Protein AF-A0A3D0TN49-F1 (afdb_monomer)

Solvent-accessible surface area (backbone atoms only — not comparable to full-atom values): 3250 Å² total; per-residue (Å²): 124,87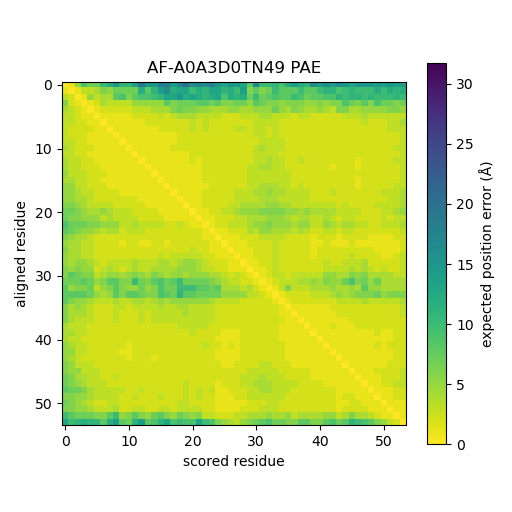,90,77,46,65,68,58,51,53,36,53,53,42,40,50,38,32,75,71,75,38,90,52,73,44,69,48,77,59,81,86,42,72,70,54,39,58,57,45,49,59,37,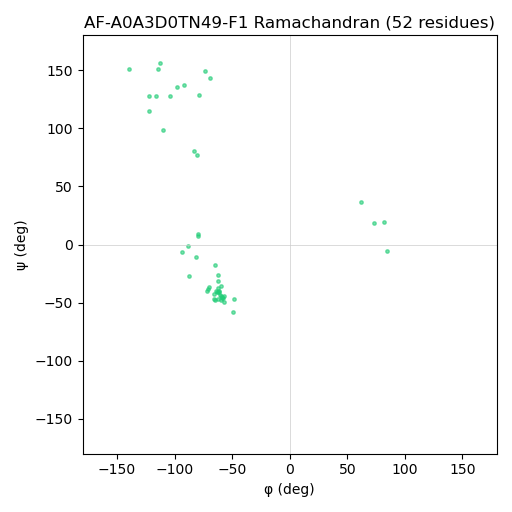20,61,76,31,77,28,51,73,48,74,128

Mean predicted aligned error: 3.17 Å

pLDDT: mean 91.46, std 6.27, range [61.66, 96.62]

Structure (mmCIF, N/CA/C/O backbone):
data_AF-A0A3D0TN49-F1
#
_entry.id   AF-A0A3D0TN49-F1
#
loop_
_atom_site.group_PDB
_atom_site.id
_atom_site.type_symbol
_atom_site.label_atom_id
_atom_site.label_alt_id
_atom_site.label_comp_id
_atom_site.label_asym_id
_atom_site.label_entity_id
_atom_site.label_seq_id
_atom_site.pdbx_PDB_ins_code
_atom_site.Cartn_x
_atom_site.Cartn_y
_atom_site.Cartn_z
_atom_site.occupancy
_atom_site.B_iso_or_equiv
_atom_site.auth_seq_id
_atom_site.auth_comp_id
_atom_site.auth_asym_id
_atom_site.auth_atom_id
_atom_site.pdbx_PDB_model_num
ATOM 1 N N . VAL A 1 1 ? 6.255 8.531 -14.125 1.00 61.66 1 VAL A N 1
ATOM 2 C CA . VAL A 1 1 ? 7.731 8.596 -14.254 1.00 61.66 1 VAL A CA 1
ATOM 3 C C . VAL A 1 1 ? 8.376 7.808 -13.119 1.00 61.66 1 VAL A C 1
ATOM 5 O O . VAL A 1 1 ? 7.842 7.812 -12.012 1.00 61.66 1 VAL A O 1
ATOM 8 N N . ASN A 1 2 ? 9.450 7.065 -13.384 1.00 75.06 2 ASN A N 1
ATOM 9 C CA . ASN A 1 2 ? 10.210 6.366 -12.343 1.00 75.06 2 ASN A CA 1
ATOM 10 C C . ASN A 1 2 ? 10.949 7.385 -11.460 1.00 75.06 2 ASN A C 1
ATOM 12 O O . ASN A 1 2 ? 11.378 8.415 -11.960 1.00 75.06 2 ASN A O 1
ATOM 16 N N . GLY A 1 3 ? 11.057 7.131 -10.153 1.00 79.69 3 GLY A N 1
ATOM 17 C CA . GLY A 1 3 ? 11.823 7.995 -9.238 1.00 79.69 3 GLY A CA 1
ATOM 18 C C . GLY A 1 3 ? 11.093 9.223 -8.674 1.00 79.69 3 GLY A C 1
ATOM 19 O O . GLY A 1 3 ? 11.612 9.852 -7.765 1.00 79.69 3 GLY A O 1
ATOM 20 N N . VAL A 1 4 ? 9.859 9.527 -9.097 1.00 88.94 4 VAL A N 1
ATOM 21 C CA . VAL A 1 4 ? 9.086 10.688 -8.577 1.00 88.94 4 VAL A CA 1
ATOM 22 C C . VAL A 1 4 ? 8.410 10.445 -7.219 1.00 88.94 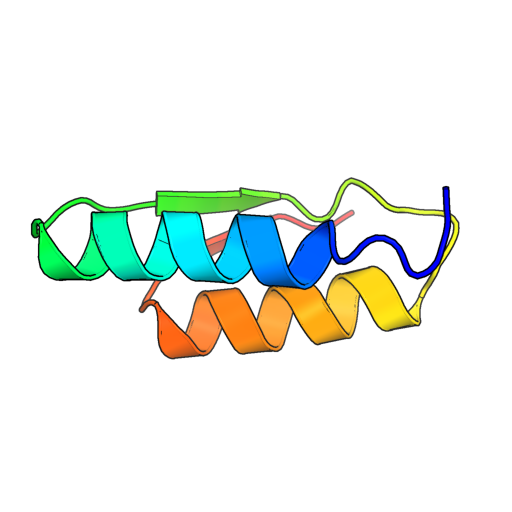4 VAL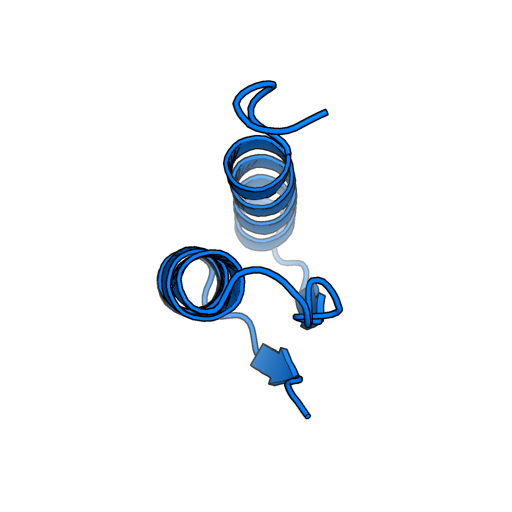 A C 1
ATOM 24 O O . VAL A 1 4 ? 7.580 11.232 -6.781 1.00 88.94 4 VAL A O 1
ATOM 27 N N . GLY A 1 5 ? 8.714 9.322 -6.563 1.00 88.44 5 GLY A N 1
ATOM 28 C CA . GLY A 1 5 ? 8.193 9.015 -5.228 1.00 88.44 5 GLY A CA 1
ATOM 29 C C . GLY A 1 5 ? 6.780 8.423 -5.173 1.00 88.44 5 GLY A C 1
ATOM 30 O O . GLY A 1 5 ? 6.182 8.449 -4.106 1.00 88.44 5 GLY A O 1
ATOM 31 N N . LYS A 1 6 ? 6.244 7.852 -6.266 1.00 92.19 6 LYS A N 1
ATOM 32 C CA . LYS A 1 6 ? 4.888 7.248 -6.302 1.00 92.19 6 LYS A CA 1
ATOM 33 C C . LYS A 1 6 ? 4.626 6.279 -5.139 1.00 92.19 6 LYS A C 1
ATOM 35 O O . LYS A 1 6 ? 3.714 6.504 -4.351 1.00 92.19 6 LYS A O 1
ATOM 40 N N . THR A 1 7 ? 5.454 5.243 -5.006 1.00 91.00 7 THR A N 1
ATOM 41 C CA . THR A 1 7 ? 5.316 4.212 -3.962 1.00 91.00 7 THR A CA 1
ATOM 42 C C . THR A 1 7 ? 5.426 4.811 -2.561 1.00 91.00 7 THR A C 1
ATOM 44 O O . THR A 1 7 ? 4.631 4.496 -1.682 1.00 91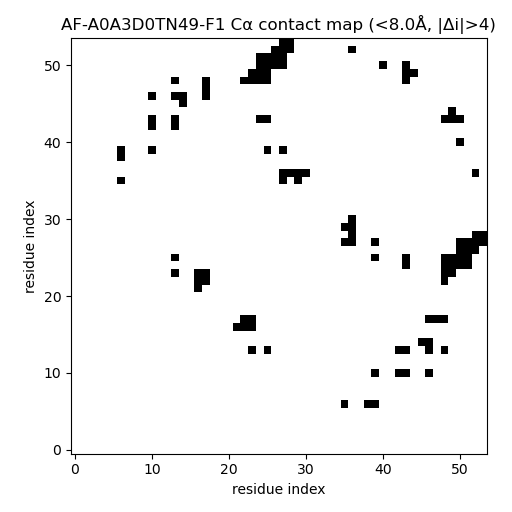.00 7 THR A O 1
ATOM 47 N N . THR A 1 8 ? 6.352 5.754 -2.368 1.00 92.44 8 THR A N 1
ATOM 48 C CA . THR A 1 8 ? 6.516 6.481 -1.103 1.00 92.44 8 THR A CA 1
ATOM 49 C C . THR A 1 8 ? 5.283 7.314 -0.755 1.00 92.44 8 THR A C 1
ATOM 51 O O . THR A 1 8 ? 4.874 7.349 0.402 1.00 92.44 8 THR A O 1
ATOM 54 N N . THR A 1 9 ? 4.672 7.982 -1.734 1.00 94.94 9 THR A N 1
ATOM 55 C CA . THR A 1 9 ? 3.446 8.761 -1.525 1.00 94.94 9 THR A CA 1
ATOM 56 C C . THR A 1 9 ? 2.272 7.857 -1.161 1.00 94.94 9 THR A C 1
ATOM 58 O O . THR A 1 9 ? 1.554 8.179 -0.218 1.00 94.94 9 THR A O 1
ATOM 61 N N . ILE A 1 10 ? 2.115 6.704 -1.823 1.00 94.62 10 ILE A N 1
ATOM 62 C CA . ILE A 1 10 ? 1.089 5.709 -1.465 1.00 94.62 10 ILE A CA 1
ATOM 63 C C . ILE A 1 10 ? 1.284 5.243 -0.013 1.00 94.62 10 ILE A C 1
ATOM 65 O O . ILE A 1 10 ? 0.339 5.270 0.773 1.00 94.62 10 ILE A O 1
ATOM 69 N N . GLY A 1 11 ? 2.521 4.927 0.379 1.00 93.50 11 GLY A N 1
ATOM 70 C CA . GLY A 1 11 ? 2.871 4.578 1.757 1.00 93.50 11 GLY A CA 1
ATOM 71 C C . GLY A 1 11 ? 2.518 5.657 2.785 1.00 93.50 11 GLY A C 1
ATOM 72 O O . GLY A 1 11 ? 1.923 5.363 3.819 1.00 93.50 11 GLY A O 1
ATOM 73 N N . LYS A 1 12 ? 2.809 6.931 2.486 1.00 95.31 12 LYS A N 1
ATOM 74 C CA . LYS A 1 12 ? 2.438 8.069 3.350 1.00 95.31 12 LYS A CA 1
ATOM 75 C C . LYS A 1 12 ? 0.924 8.205 3.517 1.00 95.31 12 LYS A C 1
ATOM 77 O O . LYS A 1 12 ? 0.462 8.487 4.621 1.00 95.31 12 LYS A O 1
ATOM 82 N N . VAL A 1 13 ? 0.160 8.012 2.441 1.00 96.12 13 VAL A N 1
ATOM 83 C CA . VAL A 1 13 ? -1.309 8.047 2.490 1.00 96.12 13 VAL A CA 1
ATOM 84 C C . VAL A 1 13 ? -1.841 6.898 3.344 1.00 96.12 13 VAL A C 1
ATOM 86 O O . VAL A 1 13 ? -2.643 7.146 4.240 1.00 96.12 13 VAL A O 1
ATOM 89 N N . GLY A 1 14 ? -1.354 5.671 3.137 1.00 95.88 14 GLY A N 1
ATOM 90 C CA . GLY A 1 14 ? -1.760 4.520 3.946 1.00 95.88 14 GLY A CA 1
ATOM 91 C C . GLY A 1 14 ? -1.409 4.682 5.425 1.00 95.88 14 GLY A C 1
ATOM 92 O O . GLY A 1 14 ? -2.245 4.411 6.282 1.00 95.88 14 GLY A O 1
ATOM 93 N N . HIS A 1 15 ? -0.232 5.229 5.739 1.00 94.94 15 HIS A N 1
ATOM 94 C CA . HIS A 1 15 ? 0.158 5.497 7.123 1.00 94.94 15 HIS A CA 1
ATOM 95 C C . HIS A 1 15 ? -0.753 6.536 7.784 1.00 94.94 15 HIS A C 1
ATOM 97 O O . HIS A 1 15 ? -1.140 6.371 8.938 1.00 94.94 15 HIS A O 1
ATOM 103 N N . ARG A 1 16 ? -1.141 7.591 7.057 1.00 96.38 16 ARG A N 1
ATOM 104 C CA . ARG A 1 16 ? -2.115 8.570 7.555 1.00 96.38 16 ARG A CA 1
ATOM 105 C C . ARG A 1 16 ? -3.472 7.919 7.829 1.00 96.38 16 ARG A C 1
ATOM 107 O O . ARG A 1 16 ? -4.014 8.124 8.904 1.00 96.38 16 ARG A O 1
ATOM 114 N N . LEU A 1 17 ? -3.982 7.113 6.897 1.00 95.81 17 LEU A N 1
ATOM 115 C CA . LEU A 1 17 ? -5.253 6.400 7.071 1.00 95.81 17 LEU A CA 1
ATOM 116 C C . LEU A 1 17 ? -5.213 5.464 8.287 1.00 95.81 17 LEU A C 1
ATOM 118 O O . LEU A 1 17 ? -6.127 5.499 9.105 1.00 95.81 17 LEU A O 1
ATOM 122 N N . SER A 1 18 ? -4.123 4.713 8.450 1.00 93.69 18 SER A N 1
ATOM 123 C CA . SER A 1 18 ? -3.893 3.845 9.610 1.00 93.69 18 SER A CA 1
ATOM 124 C C . SER A 1 18 ? -3.922 4.635 10.927 1.00 93.69 18 SER A C 1
ATOM 126 O O . SER A 1 18 ? -4.634 4.265 11.859 1.00 93.69 18 SER A O 1
ATOM 128 N N . ARG A 1 19 ? -3.242 5.793 10.988 1.00 94.56 19 ARG A N 1
ATOM 129 C CA . ARG A 1 19 ? -3.273 6.693 12.161 1.00 94.56 19 ARG A CA 1
ATOM 130 C C . ARG A 1 19 ? -4.658 7.260 12.462 1.00 94.56 19 ARG A C 1
ATOM 132 O O . ARG A 1 19 ? -4.965 7.491 13.627 1.00 94.56 19 ARG A O 1
ATOM 139 N N . ASP A 1 20 ? -5.476 7.461 11.437 1.00 96.62 20 ASP A N 1
ATOM 140 C CA . ASP A 1 20 ? -6.862 7.914 11.568 1.00 96.62 20 ASP A CA 1
ATOM 141 C C . ASP A 1 20 ? -7.819 6.754 11.948 1.00 96.62 20 ASP A C 1
ATOM 143 O O . ASP A 1 20 ? -9.038 6.927 11.936 1.00 96.62 20 ASP A O 1
ATOM 147 N N . GLY A 1 21 ? -7.295 5.558 12.259 1.00 94.81 21 GLY A N 1
ATOM 148 C CA . GLY A 1 21 ? -8.078 4.368 12.615 1.00 94.81 21 GLY A CA 1
ATOM 149 C C . GLY A 1 21 ? -8.802 3.729 11.427 1.00 94.81 21 GLY A C 1
ATOM 150 O O . GLY A 1 21 ? -9.767 2.989 11.610 1.00 94.81 21 GLY A O 1
ATOM 151 N N . ARG A 1 22 ? -8.382 4.043 10.197 1.00 95.12 22 ARG A N 1
ATOM 152 C CA . ARG A 1 22 ? -8.992 3.554 8.957 1.00 95.12 22 ARG A CA 1
ATOM 153 C C . ARG A 1 22 ? -8.207 2.365 8.421 1.00 95.12 22 ARG A C 1
ATOM 155 O O . ARG A 1 22 ? -6.986 2.420 8.296 1.00 95.12 22 ARG A O 1
ATOM 162 N N . THR A 1 23 ? -8.925 1.334 7.998 1.00 86.50 23 THR A N 1
ATOM 163 C CA . THR A 1 23 ? -8.334 0.208 7.271 1.00 86.50 23 THR A CA 1
ATOM 164 C C . THR A 1 23 ? -8.117 0.589 5.808 1.00 86.50 23 THR A C 1
ATOM 166 O O . THR A 1 23 ? -9.034 1.078 5.143 1.00 86.50 23 THR A O 1
ATOM 169 N N . ALA A 1 24 ? -6.902 0.374 5.309 1.00 93.00 24 ALA A N 1
ATOM 170 C CA . ALA A 1 24 ? -6.544 0.546 3.906 1.00 93.00 24 ALA A CA 1
ATOM 171 C C . ALA A 1 24 ? -6.207 -0.812 3.279 1.00 93.00 24 ALA A C 1
ATOM 173 O O . ALA A 1 24 ? -5.793 -1.734 3.976 1.00 93.00 24 ALA A O 1
ATOM 174 N N . VAL A 1 25 ? -6.348 -0.902 1.958 1.00 95.94 25 VAL A N 1
ATOM 175 C CA . VAL A 1 25 ? -5.858 -2.027 1.154 1.00 95.94 25 VAL A CA 1
ATOM 176 C C . VAL A 1 25 ? -4.914 -1.458 0.103 1.00 95.94 25 VAL A C 1
ATOM 178 O O . VAL A 1 25 ? -5.261 -0.512 -0.609 1.00 95.94 25 VAL A O 1
ATOM 181 N N . PHE A 1 26 ? -3.709 -2.007 0.021 1.00 96.19 26 PHE A N 1
ATOM 182 C CA . PHE A 1 26 ? -2.715 -1.663 -0.986 1.00 96.19 26 PHE A CA 1
ATOM 183 C C . PHE A 1 26 ? -2.860 -2.605 -2.183 1.00 96.19 26 PHE A C 1
ATOM 185 O O . PHE A 1 26 ? -3.010 -3.809 -2.013 1.00 96.19 26 PHE A O 1
ATOM 192 N N . ALA A 1 27 ? -2.782 -2.070 -3.403 1.00 96.00 27 ALA A N 1
ATOM 193 C CA . ALA A 1 27 ? -2.844 -2.861 -4.631 1.00 96.00 27 ALA A CA 1
ATOM 194 C C . ALA A 1 27 ? -1.579 -2.643 -5.474 1.00 96.00 27 ALA A C 1
ATOM 196 O O . ALA A 1 27 ? -1.320 -1.535 -5.955 1.00 96.00 27 ALA A O 1
ATOM 197 N N . ALA A 1 28 ? -0.782 -3.695 -5.654 1.00 94.25 28 ALA A N 1
ATOM 198 C CA . ALA A 1 28 ? 0.441 -3.682 -6.450 1.00 94.25 28 ALA A CA 1
ATOM 199 C C . ALA A 1 28 ? 0.126 -3.809 -7.950 1.00 94.25 28 ALA A C 1
ATOM 201 O O . ALA A 1 28 ? 0.293 -4.863 -8.550 1.00 94.25 28 ALA A O 1
ATOM 202 N N . ALA A 1 29 ? -0.325 -2.714 -8.565 1.00 92.31 29 ALA A N 1
ATOM 203 C CA . ALA A 1 29 ? -0.635 -2.663 -10.000 1.00 92.31 29 ALA A CA 1
ATOM 204 C C . ALA A 1 29 ? 0.567 -2.282 -10.896 1.00 92.31 29 ALA A C 1
ATOM 206 O O . ALA A 1 29 ? 0.435 -2.208 -12.116 1.00 92.31 29 ALA A O 1
ATOM 207 N N . ASP A 1 30 ? 1.742 -2.008 -10.315 1.00 90.19 30 ASP A N 1
ATOM 208 C CA . ASP A 1 30 ? 2.978 -1.752 -11.070 1.00 90.19 30 ASP A CA 1
ATOM 209 C C . ASP A 1 30 ? 3.636 -3.091 -11.452 1.00 90.19 30 ASP A C 1
ATOM 211 O O . ASP A 1 30 ? 4.544 -3.566 -10.774 1.00 90.19 30 ASP A O 1
ATOM 215 N N . THR A 1 31 ? 3.138 -3.718 -12.523 1.00 87.69 31 THR A N 1
ATOM 216 C CA . THR A 1 31 ? 3.539 -5.070 -12.967 1.00 87.69 31 THR A CA 1
ATOM 217 C C . THR A 1 31 ? 4.836 -5.110 -13.776 1.00 87.69 31 THR A C 1
ATOM 219 O O . THR A 1 31 ? 5.378 -6.181 -14.031 1.00 87.69 31 THR A O 1
ATOM 222 N N . PHE A 1 32 ? 5.366 -3.955 -14.186 1.00 85.25 32 PHE A N 1
ATOM 223 C CA . PHE A 1 32 ? 6.602 -3.886 -14.972 1.00 85.25 32 PHE A CA 1
ATOM 224 C C . PHE A 1 32 ? 7.854 -3.832 -14.087 1.00 85.25 32 PHE A C 1
ATOM 226 O O . PHE A 1 32 ? 8.943 -4.235 -14.493 1.00 85.25 32 PHE A O 1
ATOM 233 N N . ARG A 1 33 ? 7.724 -3.310 -12.864 1.00 85.00 33 ARG A N 1
ATOM 234 C CA . ARG A 1 33 ? 8.835 -3.129 -11.928 1.00 85.00 33 ARG A CA 1
ATOM 235 C C . ARG A 1 33 ? 8.701 -4.104 -10.766 1.00 85.00 33 ARG A C 1
ATOM 237 O O . ARG A 1 33 ? 8.043 -3.775 -9.786 1.00 85.00 33 ARG A O 1
ATOM 244 N N . ALA A 1 34 ? 9.417 -5.227 -10.812 1.00 81.19 34 ALA A N 1
ATOM 245 C CA . ALA A 1 34 ? 9.424 -6.221 -9.728 1.00 81.19 34 ALA A CA 1
ATOM 246 C C . ALA A 1 34 ? 9.638 -5.591 -8.331 1.00 81.19 34 ALA A C 1
ATOM 248 O 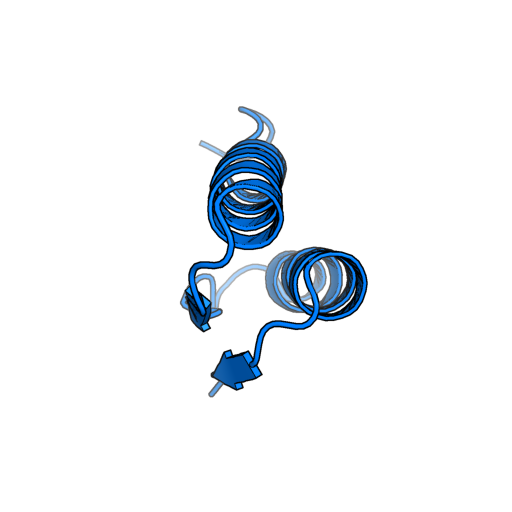O . ALA A 1 34 ? 8.842 -5.791 -7.417 1.00 81.19 34 ALA A O 1
ATOM 249 N N . ALA A 1 35 ? 10.628 -4.699 -8.204 1.00 87.81 35 ALA A N 1
ATOM 250 C CA . ALA A 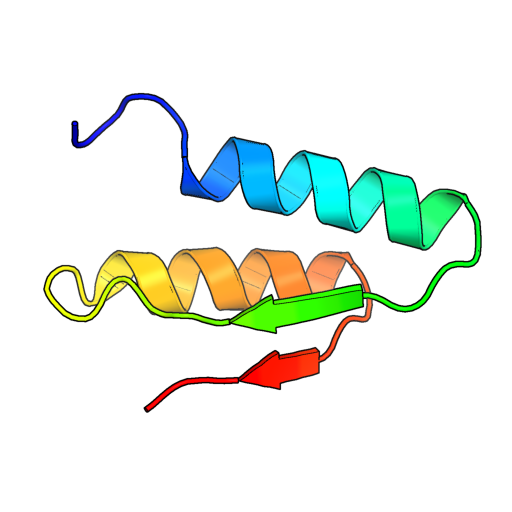1 35 ? 10.926 -4.016 -6.943 1.00 87.81 35 ALA A CA 1
ATOM 251 C C . ALA A 1 35 ? 9.810 -3.068 -6.448 1.00 87.81 35 ALA A C 1
ATOM 253 O O . ALA A 1 35 ? 9.814 -2.663 -5.288 1.00 87.81 35 ALA A O 1
ATOM 254 N N . ALA A 1 36 ? 8.860 -2.660 -7.299 1.00 88.44 36 ALA A N 1
ATOM 255 C CA . ALA A 1 36 ? 7.757 -1.798 -6.876 1.00 88.44 36 ALA A CA 1
ATOM 256 C C . ALA A 1 36 ? 6.756 -2.547 -5.988 1.00 88.44 36 ALA A C 1
ATOM 258 O O . ALA A 1 36 ? 6.273 -1.959 -5.020 1.00 88.44 36 ALA A O 1
ATOM 259 N N . ALA A 1 37 ? 6.483 -3.822 -6.288 1.00 91.94 37 ALA A N 1
ATOM 260 C CA . ALA A 1 37 ? 5.615 -4.668 -5.475 1.00 91.94 37 ALA A CA 1
ATOM 261 C C . ALA A 1 37 ? 6.235 -4.930 -4.094 1.00 91.94 37 ALA A C 1
ATOM 263 O O . ALA A 1 37 ? 5.581 -4.700 -3.080 1.00 91.94 37 ALA A O 1
ATOM 264 N N . GLU A 1 38 ? 7.522 -5.286 -4.045 1.00 92.25 38 GLU A N 1
ATOM 265 C CA . GLU A 1 38 ? 8.265 -5.486 -2.790 1.00 92.25 38 GLU A CA 1
ATOM 266 C C . GLU A 1 38 ? 8.282 -4.218 -1.925 1.00 92.25 38 GLU A C 1
ATOM 268 O O . GLU A 1 38 ? 7.997 -4.256 -0.729 1.00 92.25 38 GLU A O 1
ATOM 273 N N . GLN A 1 39 ? 8.543 -3.055 -2.533 1.00 92.38 39 GLN A N 1
ATOM 274 C CA . GLN A 1 39 ? 8.494 -1.776 -1.822 1.00 92.38 39 GLN A CA 1
ATOM 275 C C . GLN A 1 39 ? 7.095 -1.460 -1.283 1.00 92.38 39 GLN A C 1
ATOM 277 O O . GLN A 1 39 ? 6.977 -0.889 -0.198 1.00 92.38 39 GLN A O 1
ATOM 282 N N . LEU A 1 40 ? 6.038 -1.793 -2.029 1.00 94.75 40 LEU A N 1
ATOM 283 C CA . LEU A 1 40 ? 4.659 -1.583 -1.592 1.00 94.75 40 LEU A CA 1
ATOM 284 C C . LEU A 1 40 ? 4.281 -2.530 -0.444 1.00 94.75 40 LEU A C 1
ATOM 286 O O . LEU A 1 40 ? 3.603 -2.095 0.484 1.00 94.75 40 LEU A O 1
ATOM 290 N N . ALA A 1 41 ? 4.772 -3.771 -0.460 1.00 94.94 41 ALA A N 1
ATOM 291 C CA . ALA A 1 41 ? 4.562 -4.751 0.604 1.00 94.94 41 ALA A CA 1
ATOM 292 C C . ALA A 1 41 ? 5.129 -4.278 1.949 1.00 94.94 41 ALA A C 1
ATOM 294 O O . ALA A 1 41 ? 4.432 -4.321 2.960 1.00 94.94 41 ALA A O 1
ATOM 295 N N . VAL A 1 42 ? 6.338 -3.706 1.947 1.00 95.25 42 VAL A N 1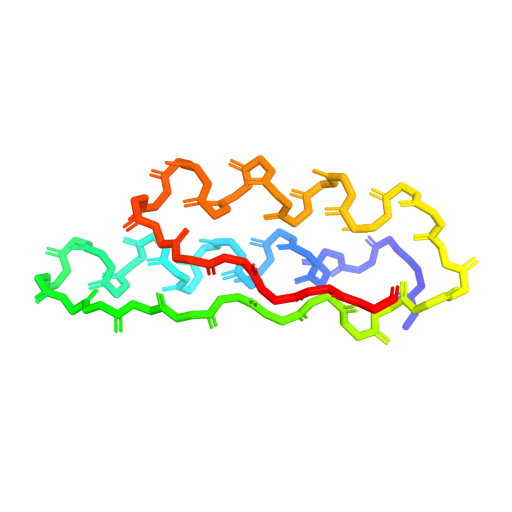
ATOM 296 C CA . VAL A 1 42 ? 6.937 -3.103 3.151 1.00 95.25 42 VAL A CA 1
ATOM 297 C C . VAL A 1 42 ? 6.064 -1.972 3.710 1.00 95.25 42 VAL A C 1
ATOM 299 O O . VAL A 1 42 ? 5.974 -1.784 4.922 1.00 95.25 42 VAL A O 1
ATOM 302 N N . TRP A 1 43 ? 5.410 -1.192 2.847 1.00 95.00 43 TRP A N 1
ATOM 303 C CA . TRP A 1 43 ? 4.484 -0.152 3.300 1.00 95.00 43 TRP A CA 1
ATOM 304 C C . TRP A 1 43 ? 3.182 -0.719 3.857 1.00 95.00 43 TRP A C 1
ATOM 306 O O . TRP A 1 43 ? 2.705 -0.195 4.862 1.00 95.00 43 TRP A O 1
ATOM 316 N N . ALA A 1 44 ? 2.634 -1.765 3.241 1.00 95.12 44 ALA A N 1
ATOM 317 C CA . ALA A 1 44 ? 1.433 -2.439 3.721 1.00 95.12 44 ALA A CA 1
ATOM 318 C C . ALA A 1 44 ? 1.646 -2.997 5.140 1.00 95.12 44 ALA A C 1
ATOM 320 O O . ALA A 1 44 ? 0.879 -2.663 6.043 1.00 95.12 44 ALA A O 1
ATOM 321 N N . GLU A 1 45 ? 2.763 -3.696 5.373 1.00 94.69 45 GLU A N 1
ATOM 322 C CA . GLU A 1 45 ? 3.158 -4.208 6.694 1.00 94.69 45 GLU A CA 1
ATOM 323 C C . GLU A 1 45 ? 3.263 -3.082 7.734 1.00 94.69 45 GLU A C 1
ATOM 325 O O . GLU A 1 45 ? 2.645 -3.139 8.796 1.00 94.69 45 GLU A O 1
ATOM 330 N N . ARG A 1 46 ? 3.965 -1.989 7.403 1.00 92.94 46 ARG A N 1
ATOM 331 C CA . ARG A 1 46 ? 4.112 -0.821 8.294 1.00 92.94 46 ARG A CA 1
ATOM 332 C C . ARG A 1 46 ? 2.793 -0.129 8.629 1.00 92.94 46 ARG A C 1
ATOM 334 O O . ARG A 1 46 ? 2.717 0.563 9.641 1.00 92.94 46 ARG A O 1
ATOM 341 N N . CYS A 1 47 ? 1.794 -0.238 7.758 1.00 94.00 47 CYS A N 1
ATOM 342 C CA . CYS A 1 47 ? 0.484 0.375 7.957 1.00 94.00 47 CYS A CA 1
ATOM 343 C C . CYS A 1 47 ? -0.526 -0.579 8.609 1.00 94.00 47 CYS A C 1
ATOM 345 O O . CYS A 1 47 ? -1.626 -0.125 8.928 1.00 94.00 47 CYS A O 1
ATOM 347 N N . GLY A 1 48 ? -0.178 -1.859 8.800 1.00 93.69 48 GLY A N 1
ATOM 348 C CA . GLY A 1 48 ? -1.122 -2.899 9.216 1.00 93.69 48 GLY A CA 1
ATOM 349 C C . GLY A 1 48 ? -2.247 -3.103 8.197 1.00 93.69 48 GLY A C 1
ATOM 350 O O . GLY A 1 48 ? -3.399 -3.268 8.583 1.00 93.69 48 GLY A O 1
ATOM 351 N N . ALA A 1 49 ? -1.927 -2.988 6.908 1.00 95.19 49 ALA A N 1
ATOM 352 C CA . ALA A 1 49 ? -2.874 -3.020 5.802 1.00 95.19 49 ALA A CA 1
ATOM 3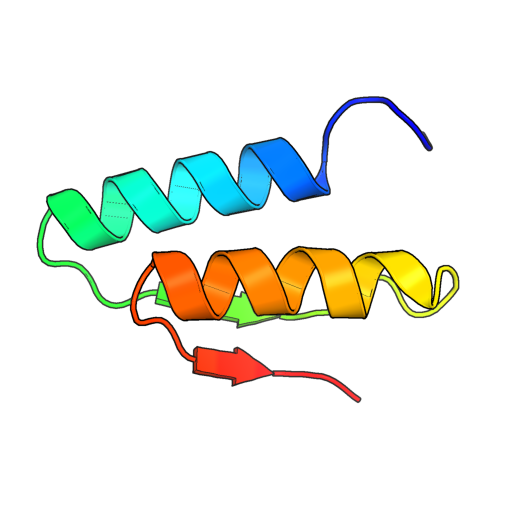53 C C . ALA A 1 49 ? -2.658 -4.254 4.921 1.00 95.19 49 ALA A C 1
ATOM 355 O O . ALA A 1 49 ? -1.530 -4.724 4.772 1.00 95.19 49 ALA A O 1
ATOM 356 N N . ASP A 1 50 ? -3.727 -4.725 4.282 1.00 95.44 50 ASP A N 1
ATOM 357 C CA . ASP A 1 50 ? -3.644 -5.846 3.347 1.00 95.44 50 ASP A CA 1
ATOM 358 C C . ASP A 1 50 ? -2.990 -5.421 2.027 1.00 95.44 50 ASP A C 1
ATOM 360 O O . ASP A 1 50 ? -3.131 -4.277 1.579 1.00 95.44 50 ASP A O 1
ATOM 364 N N . LEU A 1 51 ? -2.304 -6.365 1.379 1.00 95.81 51 LEU A N 1
ATOM 365 C CA . LEU A 1 51 ? -1.733 -6.200 0.045 1.00 95.81 51 LEU A CA 1
ATOM 366 C C . LEU A 1 51 ? -2.401 -7.164 -0.937 1.00 95.81 51 LEU A C 1
ATOM 368 O O . LEU A 1 51 ? -2.404 -8.374 -0.731 1.00 95.81 51 LEU A O 1
ATOM 372 N N . VAL A 1 52 ? -2.890 -6.621 -2.048 1.00 95.31 52 VAL A N 1
ATOM 373 C CA . VAL A 1 52 ? -3.313 -7.383 -3.225 1.00 95.31 52 VAL A CA 1
ATOM 374 C C . VAL A 1 52 ? -2.246 -7.243 -4.310 1.00 95.31 52 VAL A C 1
ATOM 376 O O . VAL A 1 52 ? -1.859 -6.131 -4.675 1.00 95.31 52 VAL A O 1
ATOM 379 N N . SER A 1 53 ? -1.785 -8.370 -4.842 1.00 88.12 53 SER A N 1
ATOM 380 C CA . SER A 1 53 ? -0.816 -8.463 -5.940 1.00 88.12 53 SER A CA 1
ATOM 381 C C . SER A 1 53 ? -1.217 -9.589 -6.892 1.00 88.12 53 SER A C 1
ATOM 383 O O . SER A 1 53 ? -1.842 -10.553 -6.450 1.00 88.12 53 SER A O 1
ATOM 385 N N . GLY A 1 54 ? -0.858 -9.471 -8.172 1.00 80.44 54 GLY A N 1
ATOM 386 C CA . GLY A 1 54 ? -1.078 -10.500 -9.195 1.00 80.44 54 GLY A CA 1
ATOM 387 C C . GLY A 1 54 ? 0.198 -10.875 -9.925 1.00 80.44 54 GLY A C 1
ATOM 388 O O . GLY A 1 54 ? 1.223 -10.192 -9.697 1.00 80.44 54 GLY A O 1
#

Radius of gyration: 10.72 Å; Cα contacts (8 Å, |Δi|>4): 59; chains: 1; bounding box: 21×21×28 Å

Nearest PDB structures (foldseek):
  3zn8-assembly1_A  TM=8.591E-01  e=2.567E-03  Escherichia coli
  1ng1-assembly1_A  TM=8.523E-01  e=1.660E-02  Thermus aquaticus
  3moi-assembly1_A-2  TM=4.847E-01  e=1.232E-01  Bordetella bronchiseptica
  4had-assembly1_C  TM=5.001E-01  e=4.580E-01  Rhizobium etli CFN 42
  4had-assembly1_D  TM=5.001E-01  e=5.636E-01  Rhizobium etli CFN 42

Sequence (54 aa):
VNGVGKTTTIGKVGHRLSRDGRTAVFAAADTFRAAAAEQLAVWAERCGADLVSG

Foldseek 3Di:
DPPPCPLVVVLVVLQVCLVVVHEDEAEDPVPVDPVSLVSNVVSCVVSVYHYHYD

Secondary structure (DSSP, 8-state):
-TTSSHHHHHHHHHHHHHHTT---EEEE---S-HHHHHHHHHHHHHHT-EEEE-